Protein AF-A0A7K2Q8Q6-F1 (afdb_monomer_lite)

pLDDT: mean 86.52, std 10.67, range [54.03, 98.12]

Foldseek 3Di:
DCCCQCPPNPVNNVVVVPDDQAQEAEEEPEEFEPDDPDPPHDDHPDDVPDPPDDPPDDDSHQKYKYWYWYQDPVGIDIDIDIDGDCVVDPPVVSVVVVVVVVVVVVVVVVQCPDPPHDFDACVNVVVVPDHPVRRVVCCVVPNGPD

Sequence (146 aa):
GFGLLRHLNSRTGPDLAARGIPQIGFNYLGRFPMGGDAPWDAAPGHDFALDDADEGLPMAHAVEVNAAAHEGPHGLTLSATWTWAGNALPGPWVHDLAREWFTMLRAVVTHAGRPDAGGLTPSDVPLAQVSQADLDTFESQLGALL

Secondary structure (DSSP, 8-state):
--HHHHHT-TTTHHHHHTSPPPSEEEEEEEEEE-S--STTPPPTT---------TTSPPSSSEEEEEEEEEETTEEEEEEEEEE-TTTS-HHHHHHHHHHHHHHHHHHHHHHTSTT-----TTT-TTTT--HHHHHHHHHHH----

Radius of gyration: 21.29 Å; chains: 1; bounding box: 48×52×48 Å

Structure (mmCIF, N/CA/C/O backbone):
data_AF-A0A7K2Q8Q6-F1
#
_entry.id   AF-A0A7K2Q8Q6-F1
#
loop_
_atom_site.group_PDB
_atom_site.id
_atom_site.type_symbol
_atom_site.label_atom_id
_atom_site.label_alt_id
_atom_site.label_comp_id
_atom_site.label_asym_id
_atom_site.label_entity_id
_atom_site.label_seq_id
_atom_site.pdbx_PDB_ins_code
_atom_site.Cartn_x
_atom_site.Cartn_y
_atom_site.Cartn_z
_atom_site.occupancy
_atom_site.B_iso_or_equiv
_atom_site.auth_seq_id
_atom_site.auth_comp_id
_atom_site.auth_asym_id
_atom_site.auth_atom_id
_atom_site.pdbx_PDB_model_num
ATOM 1 N N . GLY A 1 1 ? 12.958 -11.678 2.750 1.00 67.19 1 GLY A N 1
ATOM 2 C CA . GLY A 1 1 ? 12.270 -12.900 2.270 1.00 67.19 1 GLY A CA 1
ATOM 3 C C . GLY A 1 1 ? 12.490 -14.072 3.218 1.00 67.19 1 GLY A C 1
ATOM 4 O O . GLY A 1 1 ? 13.171 -13.907 4.219 1.00 67.19 1 GLY A O 1
ATOM 5 N N . PHE A 1 2 ? 11.943 -15.251 2.907 1.00 81.19 2 PHE A N 1
ATOM 6 C CA . PHE A 1 2 ? 11.992 -16.455 3.762 1.00 81.19 2 PHE A CA 1
ATOM 7 C C . PHE A 1 2 ? 12.848 -17.599 3.172 1.00 81.19 2 PHE A C 1
ATOM 9 O O . PHE A 1 2 ? 12.642 -18.767 3.492 1.00 81.19 2 PHE A O 1
ATOM 16 N N . GLY A 1 3 ? 13.823 -17.279 2.311 1.00 85.62 3 GLY A N 1
ATOM 17 C CA . GLY A 1 3 ? 14.605 -18.264 1.547 1.00 85.62 3 GLY A CA 1
ATOM 18 C C . GLY A 1 3 ? 15.301 -19.325 2.407 1.00 85.62 3 GLY A C 1
ATOM 19 O O . GLY A 1 3 ? 15.203 -20.510 2.108 1.00 85.62 3 GLY A O 1
ATOM 20 N N . LEU A 1 4 ? 15.912 -18.933 3.530 1.00 90.88 4 LEU A N 1
ATOM 21 C CA . LEU A 1 4 ? 16.541 -19.884 4.457 1.00 90.88 4 LEU A CA 1
ATOM 22 C C . LEU A 1 4 ? 15.521 -20.873 5.050 1.00 90.88 4 LEU A C 1
ATOM 24 O O . LEU A 1 4 ? 15.792 -22.069 5.121 1.00 90.88 4 LEU A O 1
ATOM 28 N N . LEU A 1 5 ? 14.325 -20.398 5.414 1.00 93.12 5 LEU A N 1
ATOM 29 C CA . LEU A 1 5 ? 13.246 -21.245 5.938 1.00 93.12 5 LEU A CA 1
ATOM 30 C C . LEU A 1 5 ? 12.629 -22.145 4.860 1.00 93.12 5 LEU A C 1
ATOM 32 O O . LEU A 1 5 ? 12.187 -23.247 5.177 1.00 93.12 5 LEU A O 1
ATOM 36 N N . ARG A 1 6 ? 12.596 -21.697 3.599 1.00 88.50 6 ARG A N 1
ATOM 37 C CA . ARG A 1 6 ? 12.085 -22.490 2.470 1.00 88.50 6 ARG A CA 1
ATOM 38 C C . ARG A 1 6 ? 13.068 -23.569 2.022 1.00 88.50 6 ARG A C 1
ATOM 40 O O . ARG A 1 6 ? 12.640 -24.671 1.705 1.00 88.50 6 ARG A O 1
ATOM 47 N N . HIS A 1 7 ? 14.360 -23.252 1.961 1.00 90.31 7 HIS A N 1
ATOM 48 C CA . HIS A 1 7 ? 15.348 -24.106 1.295 1.00 90.31 7 HIS A CA 1
ATOM 49 C C . HIS A 1 7 ? 16.238 -24.902 2.252 1.00 90.31 7 HIS A C 1
ATOM 51 O O . HIS A 1 7 ? 16.701 -25.971 1.870 1.00 90.31 7 HIS A O 1
ATOM 57 N N . LEU A 1 8 ? 16.480 -24.414 3.475 1.00 94.50 8 LEU A N 1
ATOM 58 C CA . LEU A 1 8 ? 17.459 -25.016 4.394 1.00 94.50 8 LEU A CA 1
ATOM 59 C C . LEU A 1 8 ? 16.849 -25.564 5.690 1.00 94.50 8 LEU A C 1
ATOM 61 O O . LEU A 1 8 ? 17.547 -26.205 6.472 1.00 94.50 8 LEU A O 1
ATOM 65 N N . ASN A 1 9 ? 15.561 -25.332 5.940 1.00 95.75 9 ASN A N 1
ATOM 66 C CA . ASN A 1 9 ? 14.885 -25.831 7.132 1.00 95.75 9 ASN A CA 1
ATOM 67 C C . ASN A 1 9 ? 13.976 -27.011 6.772 1.00 95.75 9 ASN A C 1
ATOM 69 O O . ASN A 1 9 ? 12.962 -26.838 6.104 1.00 95.75 9 ASN A O 1
ATOM 73 N N . SER A 1 10 ? 14.312 -28.210 7.244 1.00 96.00 10 SER A N 1
ATOM 74 C CA . SER A 1 10 ? 13.557 -29.434 6.941 1.00 96.00 10 SER A CA 1
ATOM 75 C C . SER A 1 10 ? 12.131 -29.445 7.501 1.00 96.00 10 SER A C 1
ATOM 77 O O . SER A 1 10 ? 11.281 -30.154 6.971 1.00 96.00 10 SER A O 1
ATOM 79 N N . ARG A 1 11 ? 11.854 -28.658 8.549 1.00 96.62 11 ARG A N 1
ATOM 80 C CA . ARG A 1 11 ? 10.531 -28.571 9.180 1.00 96.62 11 ARG A CA 1
ATOM 81 C C . ARG A 1 11 ? 9.612 -27.599 8.446 1.00 96.62 11 ARG A C 1
ATOM 83 O O . ARG A 1 11 ? 8.454 -27.919 8.238 1.00 96.62 11 ARG A O 1
ATOM 90 N N . THR A 1 12 ? 10.108 -26.420 8.073 1.00 94.62 12 THR A N 1
ATOM 91 C CA . THR A 1 12 ? 9.291 -25.382 7.410 1.00 94.62 12 THR A CA 1
ATOM 92 C C . THR A 1 12 ? 9.360 -25.434 5.887 1.00 94.62 12 THR A C 1
ATOM 94 O O . THR A 1 12 ? 8.494 -24.880 5.214 1.00 94.62 12 THR A O 1
ATOM 97 N N . GLY A 1 13 ? 10.391 -26.073 5.336 1.00 94.44 13 GLY A N 1
ATOM 98 C CA . GLY A 1 13 ? 10.676 -26.116 3.907 1.00 94.44 13 GLY A CA 1
ATOM 99 C C . GLY A 1 13 ? 9.536 -26.687 3.065 1.00 94.44 13 GLY A C 1
ATOM 100 O O . GLY A 1 13 ? 9.114 -25.995 2.142 1.00 94.44 13 GLY A O 1
ATOM 101 N N . PRO A 1 14 ? 8.986 -27.881 3.377 1.00 94.56 14 PRO A N 1
ATOM 102 C CA . PRO A 1 14 ? 7.888 -28.474 2.608 1.00 94.56 14 PRO A CA 1
ATOM 103 C C . PRO A 1 14 ? 6.644 -27.578 2.541 1.00 94.56 14 PRO A C 1
ATOM 105 O O . PRO A 1 14 ? 6.129 -27.317 1.453 1.00 94.56 14 PRO A O 1
ATOM 108 N N . ASP A 1 15 ? 6.215 -27.036 3.682 1.00 93.81 15 ASP A N 1
ATOM 109 C CA . ASP A 1 15 ? 5.031 -26.175 3.765 1.00 93.81 15 ASP A CA 1
ATOM 110 C C . ASP A 1 15 ? 5.219 -24.878 2.983 1.00 93.81 15 ASP A C 1
ATOM 112 O O . ASP A 1 15 ? 4.323 -24.440 2.262 1.00 93.81 15 ASP A O 1
ATOM 116 N N . LEU A 1 16 ? 6.396 -24.258 3.105 1.00 90.25 16 LEU A N 1
ATOM 117 C CA . LEU A 1 16 ? 6.721 -23.044 2.367 1.00 90.25 16 LEU A CA 1
ATOM 118 C C . LEU A 1 16 ? 6.888 -23.331 0.878 1.00 90.25 16 LEU A C 1
ATOM 120 O O . LEU A 1 16 ? 6.481 -22.494 0.080 1.00 90.25 16 LEU A O 1
ATOM 124 N N . ALA A 1 17 ? 7.441 -24.487 0.497 1.00 88.19 17 ALA A N 1
ATOM 125 C CA . ALA A 1 17 ? 7.609 -24.911 -0.890 1.00 88.19 17 ALA A CA 1
ATOM 126 C C . ALA A 1 17 ? 6.271 -25.074 -1.619 1.00 88.19 17 ALA A C 1
ATOM 128 O O . ALA A 1 17 ? 6.171 -24.679 -2.782 1.00 88.19 17 ALA A O 1
ATOM 129 N N . ALA A 1 18 ? 5.257 -25.579 -0.910 1.00 90.25 18 ALA A N 1
ATOM 130 C CA . ALA A 1 18 ? 3.890 -25.726 -1.402 1.00 90.25 18 ALA A CA 1
ATOM 131 C C . ALA A 1 18 ? 3.149 -24.387 -1.586 1.00 90.25 18 ALA A C 1
ATOM 133 O O . ALA A 1 18 ? 2.124 -24.341 -2.267 1.00 90.25 18 ALA A O 1
ATOM 134 N N . ARG A 1 19 ? 3.643 -23.283 -1.006 1.00 87.50 19 ARG A N 1
ATOM 135 C CA . ARG A 1 19 ? 3.086 -21.944 -1.251 1.00 87.50 19 ARG A CA 1
ATOM 136 C C . ARG A 1 19 ? 3.515 -21.435 -2.627 1.00 87.50 19 ARG A C 1
ATOM 138 O O . ARG A 1 19 ? 4.663 -21.625 -3.044 1.00 87.50 19 ARG A O 1
ATOM 145 N N . GLY A 1 20 ? 2.598 -20.730 -3.288 1.00 83.12 20 GLY A N 1
ATOM 146 C CA . GLY A 1 20 ? 2.879 -20.007 -4.525 1.00 83.12 20 GLY A CA 1
ATOM 147 C C . GLY A 1 20 ? 3.989 -18.971 -4.346 1.00 83.12 20 GLY A C 1
ATOM 148 O O . GLY A 1 20 ? 4.217 -18.455 -3.250 1.00 83.12 20 GLY A O 1
ATOM 149 N N . ILE A 1 21 ? 4.687 -18.676 -5.439 1.00 83.00 21 ILE A N 1
ATOM 150 C CA . ILE A 1 21 ? 5.704 -17.625 -5.471 1.00 83.00 21 ILE A CA 1
ATOM 151 C C . ILE A 1 21 ? 4.975 -16.273 -5.516 1.00 83.00 21 ILE A C 1
ATOM 153 O O . ILE A 1 21 ? 4.120 -16.094 -6.389 1.00 83.00 21 ILE A O 1
ATOM 157 N N . PRO A 1 22 ? 5.273 -15.328 -4.605 1.00 87.44 22 PRO A N 1
ATOM 158 C CA . PRO A 1 22 ? 4.666 -14.004 -4.640 1.00 87.44 22 PRO A CA 1
ATOM 159 C C . PRO A 1 22 ? 4.916 -13.322 -5.987 1.00 87.44 22 PRO A C 1
ATOM 161 O O . PRO A 1 22 ? 6.057 -13.198 -6.427 1.00 87.44 22 PRO A O 1
ATOM 164 N N . GLN A 1 23 ? 3.841 -12.884 -6.637 1.00 90.75 23 GLN A N 1
ATOM 165 C CA . GLN A 1 23 ? 3.895 -12.231 -7.950 1.00 90.75 23 GLN A CA 1
ATOM 166 C C . GLN A 1 23 ? 4.165 -10.724 -7.842 1.00 90.75 23 GLN A C 1
ATOM 168 O O . GLN A 1 23 ? 4.587 -10.119 -8.823 1.00 90.75 23 GLN A O 1
ATOM 173 N N . ILE A 1 24 ? 3.924 -10.138 -6.664 1.00 91.75 24 ILE A N 1
ATOM 174 C CA . ILE A 1 24 ? 4.063 -8.706 -6.396 1.00 91.75 24 ILE A CA 1
ATOM 175 C C . ILE A 1 24 ? 5.017 -8.509 -5.218 1.00 91.75 24 ILE A C 1
ATOM 177 O O . ILE A 1 24 ? 4.780 -9.048 -4.133 1.00 91.75 24 ILE A O 1
ATOM 181 N N . GLY A 1 25 ? 6.070 -7.730 -5.436 1.00 92.12 25 GLY A N 1
ATOM 182 C CA . GLY A 1 25 ? 6.893 -7.146 -4.385 1.00 92.12 25 GLY A CA 1
ATOM 183 C C . GLY A 1 25 ? 6.355 -5.763 -4.034 1.00 92.12 25 GLY A C 1
ATOM 184 O O . GLY A 1 25 ? 6.098 -4.961 -4.926 1.00 92.12 25 GLY A O 1
ATOM 185 N N . PHE A 1 26 ? 6.172 -5.478 -2.749 1.00 93.31 26 PHE A N 1
ATOM 186 C CA . PHE A 1 26 ? 5.788 -4.151 -2.274 1.00 93.31 26 PHE A CA 1
ATOM 187 C C . PHE A 1 26 ? 6.748 -3.712 -1.181 1.00 93.31 26 PHE A C 1
ATOM 189 O O . PHE A 1 26 ? 7.038 -4.477 -0.257 1.00 93.31 26 PHE A O 1
ATOM 196 N N . ASN A 1 27 ? 7.203 -2.471 -1.276 1.00 92.44 27 ASN A N 1
ATOM 197 C CA . ASN A 1 27 ? 8.078 -1.861 -0.302 1.00 92.44 27 ASN A CA 1
ATOM 198 C C . ASN A 1 27 ? 7.677 -0.401 -0.085 1.00 92.44 27 ASN A C 1
ATOM 200 O O . ASN A 1 27 ? 7.495 0.350 -1.041 1.00 92.44 27 ASN A O 1
ATOM 204 N N . TYR A 1 28 ? 7.559 0.001 1.177 1.00 92.88 28 TYR A N 1
ATOM 205 C CA . TYR A 1 28 ? 7.375 1.396 1.553 1.00 92.88 28 TYR A CA 1
ATOM 206 C C . TYR A 1 28 ? 8.670 1.894 2.187 1.00 92.88 28 TYR A C 1
ATOM 208 O O . TYR A 1 28 ? 9.023 1.490 3.292 1.00 92.88 28 TYR A O 1
ATOM 216 N N . LEU A 1 29 ? 9.372 2.765 1.466 1.00 89.00 29 LEU A N 1
ATOM 217 C CA . LEU A 1 29 ? 10.689 3.286 1.829 1.00 89.00 29 LEU A CA 1
ATOM 218 C C . LEU A 1 29 ? 10.639 4.238 3.027 1.00 89.00 29 LEU A C 1
ATOM 220 O O . LEU A 1 29 ? 11.660 4.490 3.660 1.00 89.00 29 LEU A O 1
ATOM 224 N N . GLY A 1 30 ? 9.449 4.743 3.356 1.00 88.75 30 GLY A N 1
ATOM 225 C CA . GLY A 1 30 ? 9.233 5.656 4.465 1.00 88.75 30 GLY A CA 1
ATOM 226 C C . GLY A 1 30 ? 8.918 7.072 4.001 1.00 88.75 30 GLY A C 1
ATOM 227 O O . GLY A 1 30 ? 8.262 7.288 2.977 1.00 88.75 30 GLY A O 1
ATOM 228 N N . ARG A 1 31 ? 9.326 8.034 4.828 1.00 89.69 31 ARG A N 1
ATOM 229 C CA . ARG A 1 31 ? 9.014 9.458 4.698 1.00 89.69 31 ARG A CA 1
ATOM 230 C C . ARG A 1 31 ? 10.318 10.230 4.616 1.00 89.69 31 ARG A C 1
ATOM 232 O O . ARG A 1 31 ? 11.185 10.019 5.461 1.00 89.69 31 ARG A O 1
ATOM 239 N N . PHE A 1 32 ? 10.434 11.105 3.628 1.00 83.56 32 PHE A N 1
ATOM 240 C CA . PHE A 1 32 ? 11.658 11.845 3.358 1.00 83.56 32 PHE A CA 1
ATOM 241 C C . PHE A 1 32 ? 11.370 13.338 3.175 1.00 83.56 32 PHE A C 1
ATOM 243 O O . PHE A 1 32 ? 10.407 13.681 2.480 1.00 83.56 32 PHE A O 1
ATOM 250 N N . PRO A 1 33 ? 12.197 14.232 3.742 1.00 80.88 33 PRO A N 1
ATOM 251 C CA . PRO A 1 33 ? 12.143 15.648 3.408 1.00 80.88 33 PRO A CA 1
ATOM 252 C C . PRO A 1 33 ? 12.567 15.868 1.949 1.00 80.88 33 PRO A C 1
ATOM 254 O O . PRO A 1 33 ? 13.493 15.220 1.457 1.00 80.88 33 PRO A O 1
ATOM 257 N N . MET A 1 34 ? 11.895 16.780 1.244 1.00 74.56 34 MET A N 1
ATOM 258 C CA . MET A 1 34 ? 12.321 17.260 -0.074 1.00 74.56 34 MET A CA 1
ATOM 259 C C . MET A 1 34 ? 12.935 18.658 0.017 1.00 74.56 34 MET A C 1
ATOM 261 O O . MET A 1 34 ? 12.403 19.534 0.697 1.00 74.56 34 MET A O 1
ATOM 265 N N . GLY A 1 35 ? 13.986 18.894 -0.775 1.00 67.25 35 GLY A N 1
ATOM 266 C CA . GLY A 1 35 ? 14.498 20.243 -1.044 1.00 67.25 35 GLY A CA 1
ATOM 267 C C . GLY A 1 35 ? 15.312 20.863 0.090 1.00 67.25 35 GLY A C 1
ATOM 268 O O . GLY A 1 35 ? 15.355 22.087 0.198 1.00 67.25 35 GLY A O 1
ATOM 269 N N . GLY A 1 36 ? 15.920 20.036 0.939 1.00 68.12 36 GLY A N 1
ATOM 270 C CA . GLY A 1 36 ? 16.945 20.487 1.871 1.00 68.12 36 GLY A CA 1
ATOM 271 C C . GLY A 1 36 ? 18.325 20.531 1.207 1.00 68.12 36 GLY A C 1
ATOM 272 O O . GLY A 1 36 ? 18.609 19.757 0.295 1.00 68.12 36 GLY A O 1
ATOM 273 N N . ASP A 1 37 ? 19.165 21.458 1.666 1.00 72.12 37 ASP A N 1
ATOM 274 C CA . ASP A 1 37 ? 20.569 21.600 1.249 1.00 72.12 37 ASP A CA 1
ATOM 275 C C . ASP A 1 37 ? 21.534 21.076 2.335 1.00 72.12 37 ASP A C 1
ATOM 277 O O . ASP A 1 37 ? 22.727 21.401 2.341 1.00 72.12 37 ASP A O 1
ATOM 281 N N . ALA A 1 38 ? 21.034 20.310 3.313 1.00 76.81 38 ALA A N 1
ATOM 282 C CA . ALA A 1 38 ? 21.876 19.769 4.366 1.00 76.81 38 ALA A CA 1
ATOM 283 C C . ALA A 1 38 ? 22.716 18.593 3.837 1.00 76.81 38 ALA A C 1
ATOM 285 O O . ALA A 1 38 ? 22.306 17.868 2.925 1.00 76.81 38 ALA A O 1
ATOM 286 N N . PRO A 1 39 ? 23.906 18.349 4.417 1.00 76.56 39 PRO A N 1
ATOM 287 C CA . PRO A 1 39 ? 24.642 17.125 4.143 1.00 76.56 39 PRO A CA 1
ATOM 288 C C . PRO A 1 39 ? 23.739 15.909 4.388 1.00 76.56 39 PRO A C 1
ATOM 290 O O . PRO A 1 39 ? 23.139 15.816 5.458 1.00 76.56 39 PRO A O 1
ATOM 293 N N . TRP A 1 40 ? 23.709 14.981 3.425 1.00 73.88 40 TRP A N 1
ATOM 294 C CA . TRP A 1 40 ? 22.877 13.764 3.415 1.00 73.88 40 TRP A CA 1
ATOM 295 C C . TRP A 1 40 ? 21.393 13.945 3.052 1.00 73.88 40 TRP A C 1
ATOM 297 O O . TRP A 1 40 ? 20.657 12.959 3.095 1.00 73.88 40 TRP A O 1
ATOM 307 N N . ASP A 1 41 ? 20.963 15.140 2.638 1.00 74.88 41 ASP A N 1
ATOM 308 C CA . ASP A 1 41 ? 19.643 15.313 2.023 1.00 74.88 41 ASP A CA 1
ATOM 309 C C . ASP A 1 41 ? 19.580 14.694 0.617 1.00 74.88 41 ASP A C 1
ATOM 311 O O . ASP A 1 41 ? 20.591 14.525 -0.076 1.00 74.88 41 ASP A O 1
ATOM 315 N N . ALA A 1 42 ? 18.364 14.343 0.191 1.00 70.44 42 ALA A N 1
ATOM 316 C CA . ALA A 1 42 ? 18.118 13.843 -1.154 1.00 70.44 42 ALA A CA 1
ATOM 317 C C . ALA A 1 42 ? 18.449 14.920 -2.198 1.00 70.44 42 ALA A C 1
ATOM 319 O O . ALA A 1 42 ? 18.056 16.080 -2.058 1.00 70.44 42 ALA A O 1
ATOM 320 N N . ALA A 1 43 ? 19.142 14.526 -3.270 1.00 69.06 43 ALA A N 1
ATOM 321 C CA . ALA A 1 43 ? 19.506 15.455 -4.332 1.00 69.06 43 ALA A CA 1
ATOM 322 C C . ALA A 1 43 ? 18.252 16.059 -5.002 1.00 69.06 43 ALA A C 1
ATOM 324 O O . ALA A 1 43 ? 17.239 15.367 -5.154 1.00 69.06 43 ALA A O 1
ATOM 325 N N . PRO A 1 44 ? 18.296 17.326 -5.455 1.00 66.19 44 PRO A N 1
ATOM 326 C CA . PRO A 1 44 ? 17.196 17.920 -6.206 1.00 66.19 44 PRO A CA 1
ATOM 327 C C . PRO A 1 44 ? 16.821 17.060 -7.421 1.00 66.19 44 PRO A C 1
ATOM 329 O O . PRO A 1 44 ? 17.667 16.763 -8.261 1.00 66.19 44 PRO A O 1
ATOM 332 N N . GLY A 1 45 ? 15.550 16.658 -7.517 1.00 60.91 45 GLY A N 1
ATOM 333 C CA . GLY A 1 45 ? 15.059 15.788 -8.594 1.00 60.91 45 GLY A CA 1
ATOM 334 C C . GLY A 1 45 ? 15.307 14.289 -8.390 1.00 60.91 45 GLY A C 1
ATOM 335 O O . GLY A 1 45 ? 14.948 13.511 -9.269 1.00 60.91 45 GLY A O 1
ATOM 336 N N . HIS A 1 46 ? 15.873 13.873 -7.253 1.00 64.19 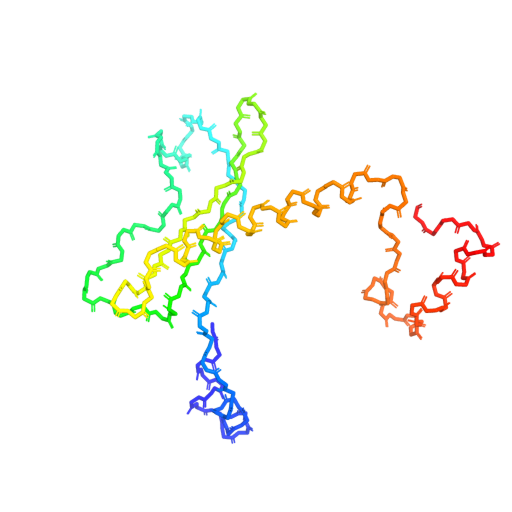46 HIS A N 1
ATOM 337 C CA . HIS A 1 46 ? 15.979 12.463 -6.889 1.00 64.19 46 HIS A CA 1
ATOM 338 C C . HIS A 1 46 ? 14.590 11.904 -6.558 1.00 64.19 46 HIS A C 1
ATOM 340 O O . HIS A 1 46 ? 14.037 12.143 -5.482 1.00 64.19 46 HIS A O 1
ATOM 346 N N . ASP A 1 47 ? 14.024 11.144 -7.488 1.00 59.72 47 ASP A N 1
ATOM 347 C CA . ASP A 1 47 ? 12.913 10.246 -7.201 1.00 59.72 47 ASP A CA 1
ATOM 348 C C . ASP A 1 47 ? 13.520 9.019 -6.513 1.00 59.72 47 ASP A C 1
ATOM 350 O O . ASP A 1 47 ? 14.481 8.460 -7.030 1.00 59.72 47 ASP A O 1
ATOM 354 N N . PHE A 1 48 ? 13.024 8.581 -5.350 1.00 61.75 48 PHE A N 1
ATOM 355 C CA . PHE A 1 48 ? 13.518 7.355 -4.685 1.00 61.75 48 PHE A CA 1
ATOM 356 C C . PHE A 1 48 ? 13.147 6.076 -5.460 1.00 61.75 48 PHE A C 1
ATOM 358 O O . PHE A 1 48 ? 13.017 4.996 -4.876 1.00 61.75 48 PHE A O 1
ATOM 365 N N . ALA A 1 49 ? 12.953 6.194 -6.774 1.00 58.53 49 ALA A N 1
ATOM 366 C CA . ALA A 1 49 ? 13.060 5.091 -7.692 1.00 58.53 49 ALA A CA 1
ATOM 367 C C . ALA A 1 49 ? 14.368 4.360 -7.375 1.00 58.53 49 ALA A C 1
ATOM 369 O O . ALA A 1 49 ? 15.433 4.969 -7.274 1.00 58.53 49 ALA A O 1
ATOM 370 N N . LEU A 1 50 ? 14.264 3.053 -7.141 1.00 56.50 50 LEU A N 1
ATOM 371 C CA . LEU A 1 50 ? 15.448 2.211 -7.117 1.00 56.50 50 LEU A CA 1
ATOM 372 C C . LEU A 1 50 ? 16.136 2.418 -8.468 1.00 56.50 50 LEU A C 1
ATOM 374 O O . LEU A 1 50 ? 15.477 2.238 -9.494 1.00 56.50 50 LEU A O 1
ATOM 378 N N . ASP A 1 51 ? 17.397 2.858 -8.441 1.00 54.03 51 ASP A N 1
ATOM 379 C CA . ASP A 1 51 ? 18.255 2.974 -9.623 1.00 54.03 51 ASP A CA 1
ATOM 380 C C . ASP A 1 51 ? 18.055 1.763 -10.540 1.00 54.03 51 ASP A C 1
ATOM 382 O O . ASP A 1 51 ? 17.864 0.649 -10.037 1.00 54.03 51 ASP A O 1
ATOM 386 N N . ASP A 1 52 ? 18.096 2.003 -11.859 1.00 55.69 52 ASP A N 1
ATOM 387 C CA . ASP A 1 52 ? 17.949 0.990 -12.909 1.00 55.69 52 ASP A CA 1
ATOM 388 C C . ASP A 1 52 ? 18.605 -0.319 -12.467 1.00 55.69 52 ASP A C 1
ATOM 390 O O . ASP A 1 52 ? 19.831 -0.425 -12.337 1.00 55.69 52 ASP A O 1
ATOM 394 N N . ALA A 1 53 ? 17.764 -1.313 -12.173 1.00 59.72 53 ALA A N 1
ATOM 395 C CA . ALA A 1 53 ? 18.248 -2.649 -11.904 1.00 59.72 53 ALA A CA 1
ATOM 396 C C . ALA A 1 53 ? 19.062 -3.076 -13.130 1.00 59.72 53 ALA A C 1
ATOM 398 O O . ALA A 1 53 ? 18.583 -2.947 -14.255 1.00 59.72 53 ALA A O 1
ATOM 399 N N . ASP A 1 54 ? 20.291 -3.549 -12.904 1.00 64.31 54 ASP A N 1
ATOM 400 C CA . ASP A 1 54 ? 21.148 -4.112 -13.951 1.00 64.31 54 ASP A CA 1
ATOM 401 C C . ASP A 1 54 ? 20.303 -5.004 -14.878 1.00 64.31 54 ASP A C 1
ATOM 403 O O . ASP A 1 54 ? 19.601 -5.893 -14.395 1.00 64.31 54 ASP A O 1
ATOM 407 N N . GLU A 1 55 ? 20.350 -4.771 -16.196 1.00 63.94 55 GLU A N 1
ATOM 408 C CA . GLU A 1 55 ? 19.563 -5.524 -17.184 1.00 63.94 55 GLU A CA 1
ATOM 409 C C . GLU A 1 55 ? 19.803 -7.046 -17.096 1.00 63.94 55 GLU A C 1
ATOM 411 O O . GLU A 1 55 ? 18.963 -7.844 -17.521 1.00 63.94 55 GLU A O 1
ATOM 416 N N . GLY A 1 56 ? 20.944 -7.465 -16.534 1.00 68.25 56 GLY A N 1
ATOM 417 C CA . GLY A 1 56 ? 21.275 -8.863 -16.270 1.00 68.25 56 GLY A CA 1
ATOM 418 C C . GLY A 1 56 ? 20.645 -9.456 -15.004 1.00 68.25 56 GLY A C 1
ATOM 419 O O . GLY A 1 56 ? 20.704 -10.677 -14.821 1.00 68.25 56 GLY A O 1
ATOM 420 N N . LEU A 1 57 ? 20.048 -8.646 -14.124 1.00 70.62 57 LEU A N 1
ATOM 421 C CA . LEU A 1 57 ? 19.402 -9.111 -12.899 1.00 70.62 57 LEU A CA 1
ATOM 422 C C . LEU A 1 57 ? 17.941 -9.501 -13.171 1.00 70.62 57 LEU A C 1
ATOM 424 O O . LEU A 1 57 ? 17.116 -8.654 -13.514 1.00 70.62 57 LEU A O 1
ATOM 428 N N . PRO A 1 58 ? 17.569 -10.780 -12.982 1.00 75.56 58 PRO A N 1
ATOM 429 C CA . PRO A 1 58 ? 16.180 -11.183 -13.111 1.00 75.56 58 PRO A CA 1
ATOM 430 C C . PRO A 1 58 ? 15.345 -10.553 -11.993 1.00 75.56 58 PRO A C 1
ATOM 432 O O . PRO A 1 58 ? 15.728 -10.596 -10.821 1.00 75.56 58 PRO A O 1
ATOM 435 N N . MET A 1 59 ? 14.170 -10.033 -12.349 1.00 82.75 59 MET A N 1
ATOM 436 C CA . MET A 1 59 ? 13.213 -9.533 -11.363 1.00 82.75 59 MET A CA 1
ATOM 437 C C . MET A 1 59 ? 12.797 -10.647 -10.396 1.00 82.75 59 MET A C 1
ATOM 439 O O . MET A 1 59 ? 12.511 -11.775 -10.813 1.00 82.75 59 MET A O 1
ATOM 443 N N . ALA A 1 60 ? 12.725 -10.328 -9.102 1.00 83.88 60 ALA A N 1
ATOM 444 C CA . ALA A 1 60 ? 12.300 -11.286 -8.082 1.00 83.88 60 ALA A CA 1
ATOM 445 C C . ALA A 1 60 ? 10.782 -11.526 -8.125 1.00 83.88 60 ALA A C 1
ATOM 447 O O . ALA A 1 60 ? 10.303 -12.603 -7.753 1.00 83.88 60 ALA A O 1
ATOM 448 N N . HIS A 1 61 ? 10.036 -10.525 -8.594 1.00 89.00 61 HIS A N 1
ATOM 449 C CA . HIS A 1 61 ? 8.585 -10.536 -8.737 1.00 89.00 61 HIS A CA 1
ATOM 450 C C . HIS A 1 61 ? 8.171 -10.092 -10.144 1.00 89.00 61 HIS A C 1
ATOM 452 O O . HIS A 1 61 ? 8.924 -9.426 -10.846 1.00 89.00 61 HIS A O 1
ATOM 458 N N . ALA A 1 62 ? 6.958 -10.447 -10.575 1.00 91.88 62 ALA A N 1
ATOM 459 C CA . ALA A 1 62 ? 6.449 -10.009 -11.877 1.00 91.88 62 ALA A CA 1
ATOM 460 C C . ALA A 1 62 ? 6.157 -8.498 -11.890 1.00 91.88 62 ALA A C 1
ATOM 462 O O . ALA A 1 62 ? 6.303 -7.850 -12.927 1.00 91.88 62 ALA A O 1
ATOM 463 N N . VAL A 1 63 ? 5.768 -7.955 -10.733 1.00 93.31 63 VAL A N 1
ATOM 464 C CA . VAL A 1 63 ? 5.606 -6.522 -10.469 1.00 93.31 63 VAL A CA 1
ATOM 465 C C . VAL A 1 63 ? 6.303 -6.182 -9.156 1.00 93.31 63 VAL A C 1
ATOM 467 O O . VAL A 1 63 ? 6.135 -6.886 -8.162 1.00 93.31 63 VAL A O 1
ATOM 470 N N . GLU A 1 64 ? 7.045 -5.086 -9.130 1.00 91.88 64 GLU A N 1
ATOM 471 C CA . GLU A 1 64 ? 7.660 -4.517 -7.936 1.00 91.88 64 GLU A CA 1
ATOM 472 C C . GLU A 1 64 ? 7.179 -3.076 -7.760 1.00 91.88 64 GLU A C 1
ATOM 474 O O . GLU A 1 64 ? 7.199 -2.281 -8.699 1.00 91.88 64 GLU A O 1
ATOM 479 N N . VAL A 1 65 ? 6.713 -2.753 -6.555 1.00 93.19 65 VAL A N 1
ATOM 480 C CA . VAL A 1 65 ? 6.183 -1.438 -6.191 1.00 93.19 65 VAL A CA 1
ATOM 481 C C . VAL A 1 65 ? 7.005 -0.883 -5.041 1.00 93.19 65 VAL A C 1
ATOM 483 O O . VAL A 1 65 ? 6.976 -1.427 -3.936 1.00 93.19 65 VAL A O 1
ATOM 486 N N . ASN A 1 66 ? 7.707 0.217 -5.291 1.00 91.38 66 ASN A N 1
ATOM 487 C CA . ASN A 1 66 ? 8.434 0.958 -4.267 1.00 91.38 66 ASN A CA 1
ATOM 488 C C . ASN A 1 66 ? 7.743 2.296 -4.050 1.00 91.38 66 ASN A C 1
ATOM 490 O O . ASN A 1 66 ? 7.667 3.109 -4.965 1.00 91.38 66 ASN A O 1
ATOM 494 N N . ALA A 1 67 ? 7.210 2.507 -2.852 1.00 93.06 67 ALA A N 1
ATOM 495 C CA . ALA A 1 67 ? 6.490 3.715 -2.487 1.00 93.06 67 ALA A CA 1
ATOM 496 C C . ALA A 1 67 ? 7.284 4.543 -1.474 1.00 93.06 67 ALA A C 1
ATOM 498 O O . ALA A 1 67 ? 7.873 3.997 -0.541 1.00 93.06 67 ALA A O 1
ATOM 499 N N . ALA A 1 68 ? 7.244 5.863 -1.615 1.00 90.62 68 ALA A N 1
ATOM 500 C CA . ALA A 1 68 ? 7.863 6.809 -0.695 1.00 90.62 68 ALA A CA 1
ATOM 501 C C . ALA A 1 68 ? 6.944 8.011 -0.491 1.00 90.62 68 ALA A C 1
ATOM 503 O O . ALA A 1 68 ? 6.240 8.438 -1.406 1.00 90.62 68 ALA A O 1
ATOM 504 N N . ALA A 1 69 ? 6.931 8.558 0.721 1.00 91.19 69 ALA A N 1
ATOM 505 C CA . ALA A 1 69 ? 6.237 9.804 0.999 1.00 91.19 69 ALA A CA 1
ATOM 506 C C . ALA A 1 69 ? 7.249 10.945 1.123 1.00 91.19 69 ALA A C 1
ATOM 508 O O . ALA A 1 69 ? 8.278 10.808 1.780 1.00 91.19 69 ALA A O 1
ATOM 509 N N . HIS A 1 70 ? 6.935 12.068 0.499 1.00 86.88 70 HIS A N 1
ATOM 510 C CA . HIS A 1 70 ? 7.819 13.208 0.353 1.00 86.88 70 HIS A CA 1
ATOM 511 C C . HIS A 1 70 ? 7.215 14.427 1.031 1.00 86.88 70 HIS A C 1
ATOM 513 O O . HIS A 1 70 ? 6.106 14.844 0.689 1.00 86.88 70 HIS A O 1
ATOM 519 N N . GLU A 1 71 ? 7.932 14.996 1.989 1.00 86.69 71 GLU A N 1
ATOM 520 C CA . GLU A 1 71 ? 7.534 16.213 2.688 1.00 86.69 71 GLU A CA 1
ATOM 521 C C . GLU A 1 71 ? 8.031 17.425 1.901 1.00 86.69 71 GLU A C 1
ATOM 523 O O . GLU A 1 71 ? 9.227 17.710 1.872 1.00 86.69 71 GLU A O 1
ATOM 528 N N . GLY A 1 72 ? 7.108 18.116 1.227 1.00 84.19 72 GLY A N 1
ATOM 529 C CA . GLY A 1 72 ? 7.403 19.316 0.449 1.00 84.19 72 GLY A CA 1
ATOM 530 C C . GLY A 1 72 ? 6.640 20.554 0.936 1.00 84.19 72 GLY A C 1
ATOM 531 O O . GLY A 1 72 ? 5.792 20.461 1.827 1.00 84.19 72 GLY A O 1
ATOM 532 N N . PRO A 1 73 ? 6.866 21.724 0.308 1.00 84.44 73 PRO A N 1
ATOM 533 C CA . PRO A 1 73 ? 6.227 22.991 0.691 1.00 84.44 73 PRO A CA 1
ATOM 534 C C . PRO A 1 73 ? 4.690 22.978 0.650 1.00 84.44 73 PRO A C 1
ATOM 536 O O . PRO A 1 73 ? 4.043 23.803 1.289 1.00 84.44 73 PRO A O 1
ATOM 539 N N . HIS A 1 74 ? 4.102 22.052 -0.112 1.00 85.44 74 HIS A N 1
ATOM 540 C CA . HIS A 1 74 ? 2.654 21.893 -0.274 1.00 85.44 74 HIS A CA 1
ATOM 541 C C . HIS A 1 74 ? 2.071 20.734 0.551 1.00 85.44 74 HIS A C 1
ATOM 543 O O . HIS A 1 74 ? 0.896 20.406 0.400 1.00 85.44 74 HIS A O 1
ATOM 549 N N . GLY A 1 75 ? 2.878 20.125 1.425 1.00 88.38 75 GLY A N 1
ATOM 550 C CA . GLY A 1 75 ? 2.498 18.987 2.255 1.00 88.38 75 GLY A CA 1
ATOM 551 C C . GLY A 1 75 ? 3.106 17.663 1.791 1.00 88.38 75 GLY A C 1
ATOM 552 O O . GLY A 1 75 ? 4.030 17.620 0.975 1.00 88.38 75 GLY A O 1
ATOM 553 N N . LEU A 1 76 ? 2.587 16.573 2.360 1.00 89.56 76 LEU A N 1
ATOM 554 C CA . LEU A 1 76 ? 3.065 15.217 2.110 1.00 89.56 76 LEU A CA 1
ATOM 555 C C . LEU A 1 76 ? 2.535 14.691 0.770 1.00 89.56 76 LEU A C 1
ATOM 557 O O . LEU A 1 76 ? 1.325 14.617 0.563 1.00 89.56 76 LEU A O 1
ATOM 561 N N . THR A 1 77 ? 3.437 14.270 -0.112 1.00 90.56 77 THR A N 1
ATOM 562 C CA . THR A 1 77 ? 3.101 13.654 -1.404 1.00 90.56 77 THR A CA 1
ATOM 563 C C . THR A 1 77 ? 3.558 12.201 -1.423 1.00 90.56 77 THR A C 1
ATOM 565 O O . THR A 1 77 ? 4.726 11.922 -1.175 1.00 90.56 77 THR A O 1
ATOM 568 N N . LEU A 1 78 ? 2.657 11.262 -1.722 1.00 91.88 78 LEU A N 1
ATOM 569 C CA . LEU A 1 78 ? 3.008 9.855 -1.930 1.00 91.88 78 LEU A CA 1
ATOM 570 C C . LEU A 1 78 ? 3.405 9.633 -3.396 1.00 91.88 78 LEU A C 1
ATOM 572 O O . LEU A 1 78 ? 2.587 9.861 -4.287 1.00 91.88 78 LEU A O 1
ATOM 576 N N . SER A 1 79 ? 4.624 9.151 -3.623 1.00 90.81 79 SER A N 1
ATOM 577 C CA . SER A 1 79 ? 5.100 8.640 -4.911 1.00 90.81 79 SER A CA 1
ATOM 578 C C . SER A 1 79 ? 5.191 7.114 -4.863 1.00 90.81 79 SER A C 1
ATOM 580 O O . SER A 1 79 ? 5.409 6.530 -3.797 1.00 90.81 79 SER A O 1
ATOM 582 N N . ALA A 1 80 ? 5.007 6.463 -6.010 1.00 92.56 80 ALA A N 1
ATOM 583 C CA . ALA A 1 80 ? 5.234 5.033 -6.153 1.00 92.56 80 ALA A CA 1
ATOM 584 C C . ALA A 1 80 ? 5.796 4.700 -7.533 1.00 92.56 80 ALA A C 1
ATOM 586 O O . ALA A 1 80 ? 5.169 4.990 -8.554 1.00 92.56 80 ALA A O 1
ATOM 587 N N . THR A 1 81 ? 6.934 4.018 -7.536 1.00 91.31 81 THR A N 1
ATOM 588 C CA . THR A 1 81 ? 7.598 3.503 -8.731 1.00 91.31 81 THR A CA 1
ATOM 589 C C . THR A 1 81 ? 7.162 2.066 -8.963 1.00 91.31 81 THR A C 1
ATOM 591 O O . THR A 1 81 ? 7.255 1.226 -8.063 1.00 91.31 81 THR A O 1
ATOM 594 N N . TRP A 1 82 ? 6.674 1.797 -10.174 1.00 92.62 82 TRP A N 1
ATOM 595 C CA . TRP A 1 82 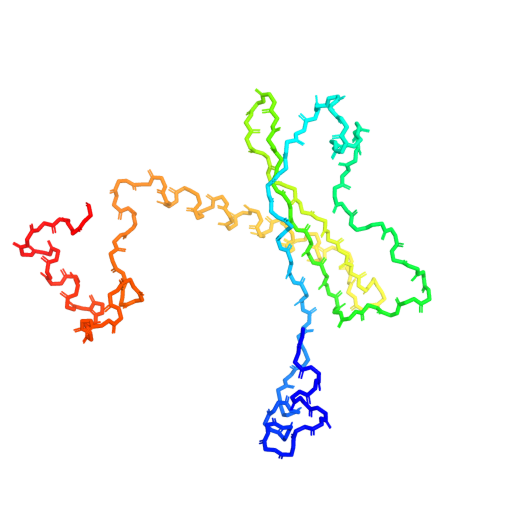? 6.204 0.486 -10.609 1.00 92.62 82 TRP A CA 1
ATOM 596 C C . TRP A 1 82 ? 7.174 -0.075 -11.642 1.00 92.62 82 TRP A C 1
ATOM 598 O O . TRP A 1 82 ? 7.278 0.460 -12.743 1.00 92.62 82 TRP A O 1
ATOM 608 N N . THR A 1 83 ? 7.830 -1.176 -11.299 1.00 90.75 83 THR A N 1
ATOM 609 C CA . THR A 1 83 ? 8.708 -1.931 -12.199 1.00 90.75 83 THR A CA 1
ATOM 610 C C . THR A 1 83 ? 8.034 -3.261 -12.508 1.00 90.75 83 THR A C 1
ATOM 612 O O . THR A 1 83 ? 7.474 -3.892 -11.613 1.00 90.75 83 THR A O 1
ATOM 615 N N . TRP A 1 84 ? 8.038 -3.712 -13.763 1.00 92.38 84 TRP A N 1
ATOM 616 C CA . TRP A 1 84 ? 7.381 -4.971 -14.129 1.00 92.38 84 TRP A CA 1
ATOM 617 C C . TRP A 1 84 ? 8.092 -5.711 -15.258 1.00 92.38 84 TRP A C 1
ATOM 619 O O . TRP A 1 84 ? 8.755 -5.120 -16.111 1.00 92.38 84 TRP A O 1
ATOM 629 N N . ALA A 1 85 ? 7.890 -7.028 -15.295 1.00 91.12 85 ALA A N 1
ATOM 630 C CA . ALA A 1 85 ? 8.423 -7.894 -16.335 1.00 91.12 85 ALA A CA 1
ATOM 631 C C . ALA A 1 85 ? 7.621 -7.718 -17.637 1.00 91.12 85 ALA A C 1
ATOM 633 O O . ALA A 1 85 ? 6.673 -8.461 -17.899 1.00 91.12 85 ALA A O 1
ATOM 634 N N . GLY A 1 86 ? 7.997 -6.742 -18.468 1.00 87.44 86 GLY A N 1
ATOM 635 C CA . GLY A 1 86 ? 7.253 -6.357 -19.679 1.00 87.44 86 GLY A CA 1
ATOM 636 C C . GLY A 1 86 ? 6.999 -7.484 -20.692 1.00 87.44 86 GLY A C 1
ATOM 637 O O . GLY A 1 86 ? 5.984 -7.470 -21.382 1.00 87.44 86 GLY A O 1
ATOM 638 N N . ASN A 1 87 ? 7.865 -8.503 -20.741 1.00 86.81 87 ASN A N 1
ATOM 639 C CA . ASN A 1 87 ? 7.668 -9.685 -21.594 1.00 86.81 87 ASN A CA 1
ATOM 640 C C . ASN A 1 87 ? 6.554 -10.621 -21.092 1.00 86.81 87 ASN A C 1
ATOM 642 O O . ASN A 1 87 ? 6.003 -11.392 -21.874 1.00 86.81 87 ASN A O 1
ATOM 646 N N . ALA A 1 88 ? 6.243 -10.582 -19.796 1.00 87.06 88 ALA A N 1
ATOM 647 C CA . ALA A 1 88 ? 5.228 -11.421 -19.164 1.00 87.06 88 ALA A CA 1
ATOM 648 C C . ALA A 1 88 ? 3.926 -10.656 -18.876 1.00 87.06 88 ALA A C 1
ATOM 650 O O . ALA A 1 88 ? 2.854 -11.260 -18.867 1.00 87.06 88 ALA A O 1
ATOM 651 N N . LEU A 1 89 ? 4.009 -9.341 -18.642 1.00 90.69 89 LEU A N 1
ATOM 652 C CA . LEU A 1 89 ? 2.881 -8.491 -18.271 1.00 90.69 89 LEU A CA 1
ATOM 653 C C . LEU A 1 89 ? 2.745 -7.293 -19.221 1.00 90.69 89 LEU A C 1
ATOM 655 O O . LEU A 1 89 ? 3.647 -6.451 -19.278 1.00 90.69 89 LEU A O 1
ATOM 659 N N . PRO A 1 90 ? 1.606 -7.160 -19.927 1.00 93.81 90 PRO A N 1
ATOM 660 C CA . PRO A 1 90 ? 1.343 -5.996 -20.762 1.00 93.81 90 PRO A CA 1
ATOM 661 C C . PRO A 1 90 ? 1.321 -4.707 -19.936 1.00 93.81 90 PRO A C 1
ATOM 663 O O . PRO A 1 90 ? 0.605 -4.615 -18.938 1.00 93.81 90 PRO A O 1
ATOM 666 N N . GLY A 1 91 ? 2.030 -3.675 -20.403 1.00 94.31 91 GLY A N 1
ATOM 667 C CA . GLY A 1 91 ? 2.067 -2.357 -19.753 1.00 94.31 91 GLY A CA 1
ATOM 668 C C . GLY A 1 91 ? 0.689 -1.782 -19.383 1.00 94.31 91 GLY A C 1
ATOM 669 O O . GLY A 1 91 ? 0.530 -1.331 -18.249 1.00 94.31 91 GLY A O 1
ATOM 670 N N . PRO A 1 92 ? -0.345 -1.849 -20.252 1.00 97.50 92 PRO A N 1
ATOM 671 C CA . PRO A 1 92 ? -1.678 -1.345 -19.916 1.00 97.50 92 PRO A CA 1
ATOM 672 C C . PRO A 1 92 ? -2.267 -1.934 -18.629 1.00 97.50 92 PRO A C 1
ATOM 674 O O . PRO A 1 92 ? -2.905 -1.213 -17.870 1.00 97.50 92 PRO A O 1
ATOM 677 N N . TRP A 1 93 ? -2.007 -3.212 -18.340 1.00 95.56 93 TRP A N 1
ATOM 678 C CA . TRP A 1 93 ? -2.533 -3.862 -17.138 1.00 95.56 93 TRP A CA 1
ATOM 679 C C . TRP A 1 93 ? -1.879 -3.318 -15.868 1.00 95.56 93 TRP A C 1
ATOM 681 O O . TRP A 1 93 ? -2.556 -3.100 -14.866 1.00 95.56 93 TRP A O 1
ATOM 691 N N . VAL A 1 94 ? -0.570 -3.062 -15.912 1.00 95.69 94 VAL A N 1
ATOM 692 C CA . VAL A 1 94 ? 0.165 -2.483 -14.779 1.00 95.69 94 VAL A CA 1
ATOM 693 C C . VAL A 1 94 ? -0.247 -1.027 -14.562 1.00 95.69 94 VAL A C 1
ATOM 695 O O . VAL A 1 94 ? -0.445 -0.612 -13.423 1.00 95.69 94 VAL A O 1
ATOM 698 N N . HIS A 1 95 ? -0.474 -0.267 -15.636 1.00 96.25 95 HIS A N 1
ATOM 699 C CA . HIS A 1 95 ? -1.004 1.095 -15.538 1.00 96.25 95 HIS A CA 1
ATOM 700 C C . HIS A 1 95 ? -2.412 1.14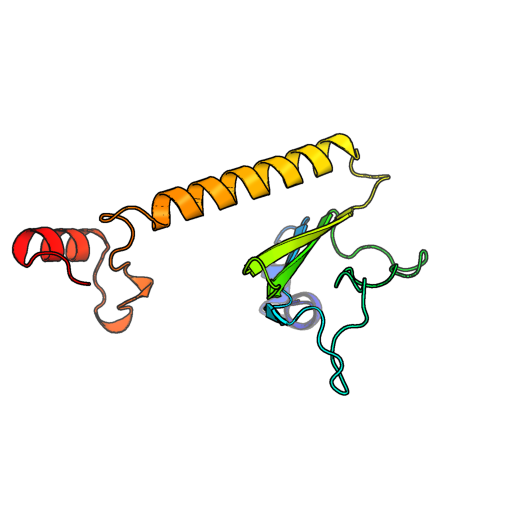3 -14.934 1.00 96.25 95 HIS A C 1
ATOM 702 O O . HIS A 1 95 ? -2.694 2.019 -14.113 1.00 96.25 95 HIS A O 1
ATOM 708 N N . ASP A 1 96 ? -3.292 0.218 -15.319 1.00 97.50 96 ASP A N 1
ATOM 709 C CA . ASP A 1 96 ? -4.628 0.111 -14.735 1.00 97.50 96 ASP A CA 1
ATOM 710 C C . ASP A 1 96 ? -4.549 -0.246 -13.248 1.00 97.50 96 ASP A C 1
ATOM 712 O O . ASP A 1 96 ? -5.183 0.418 -12.428 1.00 97.50 96 ASP A O 1
ATOM 716 N N . LEU A 1 97 ? -3.697 -1.207 -12.877 1.00 95.94 97 LEU A N 1
ATOM 717 C CA . LEU A 1 97 ? -3.458 -1.565 -11.479 1.00 95.94 97 LEU A CA 1
ATOM 718 C C . LEU A 1 97 ? -2.935 -0.378 -10.656 1.00 95.94 97 LEU A C 1
ATOM 720 O O . LEU A 1 97 ? -3.444 -0.120 -9.567 1.00 95.94 97 LEU A O 1
ATOM 724 N N . ALA A 1 98 ? -1.964 0.376 -11.178 1.00 96.50 98 ALA A N 1
ATOM 725 C CA . ALA A 1 98 ? -1.429 1.559 -10.509 1.00 96.50 98 ALA A CA 1
ATOM 726 C C . ALA A 1 98 ? -2.510 2.633 -10.299 1.00 96.50 98 ALA A C 1
ATOM 728 O O . ALA A 1 98 ? -2.602 3.237 -9.226 1.00 96.50 98 ALA A O 1
ATOM 729 N N . ARG A 1 99 ? -3.376 2.846 -11.299 1.00 97.88 99 ARG A N 1
ATOM 730 C CA . ARG A 1 99 ? -4.501 3.785 -11.202 1.00 97.88 99 ARG A CA 1
ATOM 731 C C . ARG A 1 99 ? -5.502 3.353 -10.135 1.00 97.88 99 ARG A C 1
ATOM 733 O O . ARG A 1 99 ? -5.889 4.179 -9.305 1.00 97.88 99 ARG A O 1
ATOM 740 N N . GLU A 1 100 ? -5.901 2.084 -10.148 1.00 98.06 100 GLU A N 1
ATOM 741 C CA . GLU A 1 100 ? -6.852 1.535 -9.179 1.00 98.06 100 GLU A CA 1
ATOM 742 C C . GLU A 1 100 ? -6.292 1.541 -7.759 1.00 98.06 100 GLU A C 1
ATOM 744 O O . GLU A 1 100 ? -7.006 1.877 -6.815 1.00 98.06 100 GLU A O 1
ATOM 749 N N . TRP A 1 101 ? -4.994 1.280 -7.597 1.00 97.31 101 TRP A N 1
ATOM 750 C CA . TRP A 1 101 ? -4.327 1.386 -6.304 1.00 97.31 101 TRP A CA 1
ATOM 751 C C . TRP A 1 101 ? -4.467 2.792 -5.710 1.00 97.31 101 TRP A C 1
ATOM 753 O O . TRP A 1 101 ? -4.931 2.940 -4.579 1.00 97.31 101 TRP A O 1
ATOM 763 N N . PHE A 1 102 ? -4.188 3.842 -6.488 1.00 96.69 102 PHE A N 1
ATOM 764 C CA . PHE A 1 102 ? -4.400 5.217 -6.028 1.00 96.69 102 PHE A CA 1
ATOM 765 C C . PHE A 1 102 ? -5.881 5.564 -5.811 1.00 96.69 102 PHE A C 1
ATOM 767 O O . PHE A 1 102 ? -6.198 6.357 -4.923 1.00 96.69 102 PHE A O 1
ATOM 774 N N . THR A 1 103 ? -6.802 4.992 -6.591 1.00 98.12 103 THR A N 1
ATOM 775 C CA . THR A 1 103 ? -8.248 5.151 -6.360 1.00 98.12 103 THR A CA 1
ATOM 776 C C . THR A 1 103 ? -8.658 4.562 -5.018 1.00 98.12 103 THR A C 1
ATOM 778 O O . THR A 1 103 ? -9.338 5.235 -4.242 1.00 98.12 103 THR A O 1
ATOM 781 N N . MET A 1 104 ? -8.180 3.362 -4.698 1.00 97.81 104 MET A N 1
ATOM 782 C CA . MET A 1 104 ? -8.447 2.718 -3.419 1.00 97.81 104 MET A CA 1
ATOM 783 C C . MET A 1 104 ? -7.805 3.473 -2.253 1.00 97.81 104 MET A C 1
ATOM 785 O O . MET A 1 104 ? -8.467 3.689 -1.243 1.00 97.81 104 MET A O 1
ATOM 789 N N . LEU A 1 105 ? -6.568 3.961 -2.396 1.00 96.50 105 LEU A N 1
ATOM 790 C CA . LEU A 1 105 ? -5.931 4.795 -1.370 1.00 96.50 105 LEU A CA 1
ATOM 791 C C . LEU A 1 105 ? -6.737 6.066 -1.081 1.00 96.50 105 LEU A C 1
ATOM 793 O O . LEU A 1 105 ? -6.954 6.401 0.081 1.00 96.50 105 LEU A O 1
ATOM 797 N N . ARG A 1 106 ? -7.239 6.749 -2.117 1.00 96.25 106 ARG A N 1
ATOM 798 C CA . ARG A 1 106 ? -8.134 7.901 -1.933 1.00 96.25 106 ARG A CA 1
ATOM 799 C C . ARG A 1 106 ? -9.414 7.512 -1.204 1.00 96.25 106 ARG A C 1
ATOM 801 O O . ARG A 1 106 ? -9.820 8.234 -0.303 1.00 96.25 106 ARG A O 1
ATOM 808 N N . ALA A 1 107 ? -10.019 6.374 -1.547 1.00 96.69 107 ALA A N 1
ATOM 809 C CA . ALA A 1 107 ? -11.210 5.883 -0.860 1.00 96.69 107 ALA A CA 1
ATOM 810 C C . ALA A 1 107 ? -10.941 5.593 0.627 1.00 96.69 107 ALA A C 1
ATOM 812 O O . ALA A 1 107 ? -11.750 5.971 1.472 1.00 96.69 107 ALA A O 1
ATOM 813 N N . VAL A 1 108 ? -9.786 5.002 0.957 1.00 94.94 108 VAL A N 1
ATOM 814 C CA . VAL A 1 108 ? -9.347 4.785 2.346 1.00 94.94 108 VAL A CA 1
ATOM 815 C C . VAL A 1 108 ? -9.166 6.115 3.076 1.00 94.94 108 VAL A C 1
ATOM 817 O O . VAL A 1 108 ? -9.670 6.260 4.182 1.00 94.94 108 VAL A O 1
ATOM 820 N N . VAL A 1 109 ? -8.519 7.108 2.458 1.00 94.38 109 VAL A N 1
ATOM 821 C CA . VAL A 1 109 ? -8.357 8.451 3.046 1.00 94.38 109 VAL A CA 1
ATOM 822 C C . VAL A 1 109 ? -9.711 9.127 3.272 1.00 94.38 109 VAL A C 1
ATOM 824 O O . VAL A 1 109 ? -9.945 9.689 4.339 1.00 94.38 109 VAL A O 1
ATOM 827 N N . THR A 1 110 ? -10.628 9.051 2.303 1.00 95.50 110 THR A N 1
ATOM 828 C CA . THR A 1 110 ? -11.990 9.579 2.454 1.00 95.50 110 THR A CA 1
ATOM 829 C C . THR A 1 110 ? -12.736 8.886 3.586 1.00 95.50 110 THR A C 1
ATOM 831 O O . THR A 1 110 ? -13.396 9.563 4.368 1.00 95.50 110 THR A O 1
ATOM 834 N N . HIS A 1 111 ? -12.630 7.559 3.690 1.00 92.25 111 HIS A N 1
ATOM 835 C CA . HIS A 1 111 ? -13.233 6.813 4.785 1.00 92.25 111 HIS A CA 1
ATOM 836 C C . HIS A 1 111 ? -12.638 7.244 6.127 1.00 92.25 111 HIS A C 1
ATOM 838 O O . HIS A 1 111 ? -13.393 7.673 6.985 1.00 92.25 111 HIS A O 1
ATOM 844 N N . ALA A 1 112 ? -11.310 7.238 6.269 1.00 92.12 112 ALA A N 1
ATOM 845 C CA . ALA A 1 112 ? -10.603 7.612 7.496 1.00 92.12 112 ALA A CA 1
ATOM 846 C C . ALA A 1 112 ? -10.858 9.059 7.954 1.00 92.12 112 ALA A C 1
ATOM 848 O O . ALA A 1 112 ? -10.694 9.366 9.128 1.00 92.12 112 ALA A O 1
ATOM 849 N N . GLY A 1 113 ? -11.256 9.954 7.046 1.00 92.19 113 GLY A N 1
ATOM 850 C CA . GLY A 1 113 ? -11.644 11.324 7.384 1.00 92.19 113 GLY A CA 1
ATOM 851 C C . GLY A 1 113 ? -13.065 11.467 7.943 1.00 92.19 113 GLY A C 1
ATOM 852 O O . GLY A 1 113 ? -13.458 12.579 8.297 1.00 92.19 113 GLY A O 1
ATOM 853 N N . ARG A 1 114 ? -13.866 10.394 7.990 1.00 92.56 114 ARG A N 1
ATOM 854 C CA . ARG A 1 114 ? -15.222 10.456 8.545 1.00 92.56 114 ARG A CA 1
ATOM 855 C C . ARG A 1 114 ? -15.185 10.442 10.081 1.00 92.56 114 ARG A C 1
ATOM 857 O O . ARG A 1 114 ? -14.364 9.731 10.648 1.00 92.56 114 ARG A O 1
ATOM 864 N N . PRO A 1 115 ? -16.104 11.147 10.766 1.00 85.12 115 PRO A N 1
ATOM 865 C CA . PRO A 1 115 ? -16.166 11.144 12.232 1.00 85.12 115 PRO A CA 1
ATOM 866 C C . PRO A 1 115 ? -16.447 9.768 12.849 1.00 85.12 115 PRO A C 1
ATOM 868 O O . PRO A 1 115 ? -16.132 9.552 14.011 1.00 85.12 115 PRO A O 1
ATOM 871 N N . ASP A 1 116 ? -17.074 8.870 12.085 1.00 83.50 116 ASP A N 1
ATOM 872 C CA . ASP A 1 116 ? -17.409 7.499 12.475 1.00 83.50 116 ASP A CA 1
ATOM 873 C C . ASP A 1 116 ? -16.382 6.465 11.985 1.00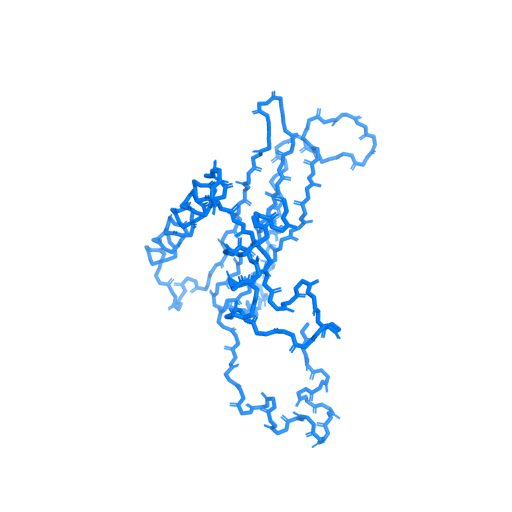 83.50 116 ASP A C 1
ATOM 875 O O . ASP A 1 116 ? -16.618 5.266 12.107 1.00 83.50 116 ASP A O 1
ATOM 879 N N . ALA A 1 117 ? -15.271 6.900 11.385 1.00 85.19 117 ALA A N 1
ATOM 880 C CA . ALA A 1 117 ? -14.221 5.993 10.949 1.00 85.19 117 ALA A CA 1
ATOM 881 C C . ALA A 1 117 ? -13.214 5.717 12.065 1.00 85.19 117 ALA A C 1
ATOM 883 O O . ALA A 1 117 ? -12.803 6.617 12.795 1.00 85.19 117 ALA A O 1
ATOM 884 N N . GLY A 1 118 ? -12.779 4.461 12.148 1.00 80.81 118 GLY A N 1
ATOM 885 C CA . GLY A 1 118 ? -11.957 3.958 13.244 1.00 80.81 118 GLY A CA 1
ATOM 886 C C . GLY A 1 118 ? -12.764 3.033 14.149 1.00 80.81 118 GLY A C 1
ATOM 887 O O . GLY A 1 118 ? -13.698 2.383 13.686 1.00 80.81 118 GLY A O 1
ATOM 888 N N . GLY A 1 119 ? -12.371 2.960 15.417 1.00 86.38 119 GLY A N 1
ATOM 889 C CA . GLY A 1 119 ? -12.888 1.990 16.381 1.00 86.38 119 GLY A CA 1
ATOM 890 C C . GLY A 1 119 ? -11.848 0.927 16.710 1.00 86.38 119 GLY A C 1
ATOM 891 O O . GLY A 1 119 ? -10.902 0.694 15.950 1.00 86.38 119 GLY A O 1
ATOM 892 N N . LEU A 1 120 ? -12.000 0.309 17.878 1.00 90.25 120 LEU A N 1
ATOM 893 C CA . LEU A 1 120 ? -11.124 -0.787 18.264 1.00 90.25 120 LEU A CA 1
ATOM 894 C C . LEU A 1 120 ? -11.445 -2.019 17.421 1.00 90.25 120 LEU A C 1
ATOM 896 O O . LEU A 1 120 ? -12.600 -2.405 17.230 1.00 90.25 120 LEU A O 1
ATOM 900 N N . THR A 1 121 ? -10.391 -2.684 16.980 1.00 92.25 121 THR A N 1
ATOM 901 C CA . THR A 1 121 ? -10.445 -4.053 16.488 1.00 92.25 121 THR A CA 1
ATOM 902 C C . THR A 1 121 ? -9.891 -4.992 17.563 1.00 92.25 121 THR A C 1
ATOM 904 O O . THR A 1 121 ? -9.128 -4.564 18.436 1.00 92.25 121 THR A O 1
ATOM 907 N N . PRO A 1 122 ? -10.176 -6.304 17.507 1.00 93.94 122 PRO A N 1
ATOM 908 C CA . PRO A 1 122 ? -9.548 -7.277 18.404 1.00 93.94 122 PRO A CA 1
ATOM 909 C C . PRO A 1 122 ? -8.013 -7.211 18.416 1.00 93.94 122 PRO A C 1
ATOM 911 O O . PRO A 1 122 ? -7.384 -7.549 19.418 1.00 93.94 122 PRO A O 1
ATOM 914 N N . SER A 1 123 ? -7.406 -6.752 17.316 1.00 92.56 123 SER A N 1
ATOM 915 C CA . SER A 1 123 ? -5.955 -6.582 17.193 1.00 92.56 123 SER A CA 1
ATOM 916 C C . SER A 1 123 ? -5.399 -5.464 18.079 1.00 92.56 123 SER A C 1
ATOM 918 O O . SER A 1 123 ? -4.219 -5.511 18.420 1.00 92.56 123 SER A O 1
ATOM 920 N N . ASP A 1 124 ? -6.225 -4.494 18.475 1.00 91.75 124 ASP A N 1
ATOM 921 C CA . ASP A 1 124 ? -5.834 -3.370 19.336 1.00 91.75 124 ASP A CA 1
ATOM 922 C C . ASP A 1 124 ? -5.853 -3.747 20.828 1.00 91.75 124 ASP A C 1
ATOM 924 O O . ASP A 1 124 ? -5.167 -3.135 21.647 1.00 91.75 124 ASP A O 1
ATOM 928 N N . VAL A 1 125 ? -6.592 -4.803 21.189 1.00 92.00 125 VAL A N 1
ATOM 929 C CA . VAL A 1 125 ? -6.742 -5.308 22.565 1.00 92.00 125 VAL A CA 1
ATOM 930 C C . VAL A 1 125 ? -6.482 -6.821 22.659 1.00 92.00 125 VAL A C 1
ATOM 932 O O . VAL A 1 125 ? -7.289 -7.572 23.216 1.00 92.00 125 VAL A O 1
ATOM 935 N N . PRO A 1 126 ? -5.323 -7.313 22.181 1.00 91.12 126 PRO A N 1
ATOM 936 C CA . PRO A 1 126 ? -5.079 -8.748 22.012 1.00 91.12 126 PRO A CA 1
ATOM 937 C C . PRO A 1 126 ? -5.090 -9.526 23.337 1.00 91.12 126 PRO A C 1
ATOM 939 O O . PRO A 1 126 ? -5.327 -10.732 23.356 1.00 91.12 126 PRO A O 1
ATOM 942 N N . LEU A 1 127 ? -4.848 -8.838 24.458 1.00 92.38 127 LEU A N 1
ATOM 943 C CA . LEU A 1 127 ? -4.849 -9.424 25.799 1.00 92.38 127 LEU A CA 1
ATOM 944 C C . LEU A 1 127 ? -6.252 -9.573 26.397 1.00 92.38 127 LEU A C 1
ATOM 946 O O . LEU A 1 127 ? -6.429 -10.367 27.316 1.00 92.38 127 LEU A O 1
ATOM 950 N N . ALA A 1 128 ? -7.238 -8.827 25.894 1.00 89.44 128 ALA A N 1
ATOM 951 C CA . ALA A 1 128 ? -8.599 -8.853 26.421 1.00 89.44 128 ALA A CA 1
ATOM 952 C C . ALA A 1 128 ? -9.411 -10.054 25.903 1.00 89.44 128 ALA A C 1
ATOM 954 O O . ALA A 1 128 ? -10.456 -10.358 26.466 1.00 89.44 128 ALA A O 1
ATOM 955 N N . GLN A 1 129 ? -8.930 -10.745 24.858 1.00 90.75 129 GLN A N 1
ATOM 956 C CA . GLN A 1 129 ? -9.630 -11.856 24.192 1.00 90.75 129 GLN A CA 1
ATOM 957 C C . GLN A 1 129 ? -11.082 -11.525 23.810 1.00 90.75 129 GLN A C 1
ATOM 959 O O . GLN A 1 129 ? -11.962 -12.380 23.869 1.00 90.75 129 GLN A O 1
ATOM 964 N N . VAL A 1 130 ? -11.324 -10.276 23.419 1.00 94.50 130 VAL A N 1
ATOM 965 C CA . VAL A 1 130 ? -12.640 -9.790 23.002 1.00 94.50 130 VAL A CA 1
ATOM 966 C C . VAL A 1 130 ? -12.802 -9.931 21.496 1.00 94.50 130 VAL A C 1
ATOM 968 O O . VAL A 1 130 ? -11.863 -9.720 20.724 1.00 94.50 130 VAL A O 1
ATOM 971 N N . SER A 1 131 ? -13.999 -10.319 21.073 1.00 94.56 131 SER A N 1
ATOM 972 C CA . SER A 1 131 ? -14.370 -10.346 19.663 1.00 94.56 131 SER A CA 1
ATOM 973 C C . SER A 1 131 ? -14.753 -8.948 19.172 1.0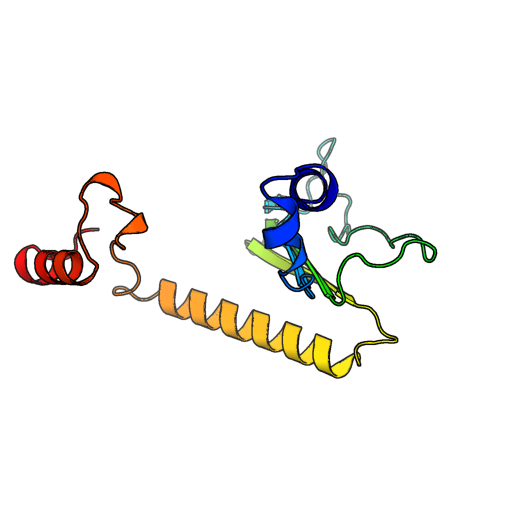0 94.56 131 SER A C 1
ATOM 975 O O . SER A 1 131 ? -14.997 -8.041 19.967 1.00 94.56 131 SER A O 1
ATOM 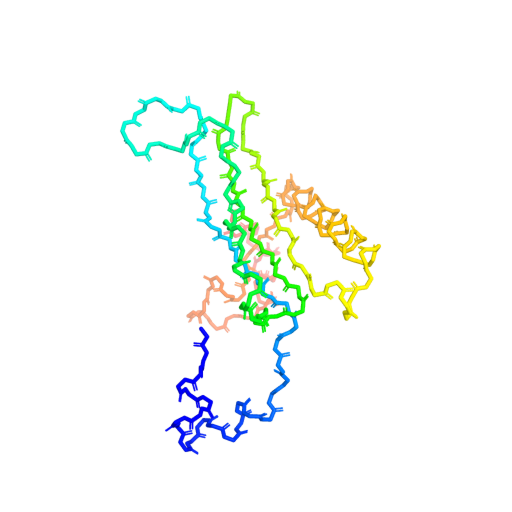977 N N . GLN A 1 132 ? -14.861 -8.776 17.850 1.00 94.75 132 GLN A N 1
ATOM 978 C CA . GLN A 1 132 ? -15.399 -7.534 17.287 1.00 94.75 132 GLN A CA 1
ATOM 979 C C . GLN A 1 132 ? -16.825 -7.269 17.800 1.00 94.75 132 GLN A C 1
ATOM 981 O O . GLN A 1 132 ? -17.137 -6.149 18.167 1.00 94.75 132 GLN A O 1
ATOM 986 N N . ALA A 1 133 ? -17.657 -8.307 17.942 1.00 95.38 133 ALA A N 1
ATOM 987 C CA . ALA A 1 133 ? -19.022 -8.158 18.448 1.00 95.38 133 ALA A CA 1
ATOM 988 C C . ALA A 1 133 ? -19.077 -7.676 19.911 1.00 95.38 133 ALA A C 1
ATOM 990 O O . ALA A 1 133 ? -20.002 -6.954 20.288 1.00 95.38 133 ALA A O 1
ATOM 991 N N . ASP A 1 134 ? -18.094 -8.055 20.735 1.00 94.25 134 ASP A N 1
ATOM 992 C CA . ASP A 1 134 ? -17.985 -7.562 22.112 1.00 94.25 134 ASP A CA 1
ATOM 993 C C . ASP A 1 134 ? -17.608 -6.078 22.123 1.00 94.25 134 ASP A C 1
ATOM 995 O O . ASP A 1 134 ? -18.231 -5.297 22.839 1.00 94.25 134 ASP A O 1
ATOM 999 N N . LEU A 1 135 ? -16.640 -5.678 21.288 1.00 93.44 135 LEU A N 1
ATOM 1000 C CA . LEU A 1 135 ? -16.238 -4.278 21.117 1.00 93.44 135 LEU A CA 1
ATOM 1001 C C . LEU A 1 135 ? -17.411 -3.412 20.644 1.00 93.44 135 LEU A C 1
ATOM 1003 O O . LEU A 1 135 ? -17.705 -2.399 21.274 1.00 93.44 135 LEU A O 1
ATOM 1007 N N . ASP A 1 136 ? -18.143 -3.869 19.629 1.00 91.69 136 ASP A N 1
ATOM 1008 C CA . ASP A 1 136 ? -19.331 -3.184 19.113 1.00 91.69 136 ASP A CA 1
ATOM 1009 C C . ASP A 1 136 ? -20.422 -3.069 20.203 1.00 91.69 136 ASP A C 1
ATOM 1011 O O . ASP A 1 136 ? -21.100 -2.045 20.341 1.00 91.69 136 ASP A O 1
ATOM 1015 N N . THR A 1 137 ? -20.582 -4.111 21.032 1.00 93.38 137 THR A N 1
ATOM 1016 C CA . THR A 1 137 ? -21.515 -4.096 22.170 1.00 93.38 137 THR A CA 1
ATOM 1017 C C . THR A 1 137 ? -21.089 -3.072 23.218 1.00 93.38 137 THR A C 1
ATOM 1019 O O . THR A 1 137 ? -21.932 -2.314 23.705 1.00 93.38 137 THR A O 1
ATOM 1022 N N . PHE A 1 138 ? -19.802 -3.011 23.558 1.00 92.38 138 PHE A N 1
ATOM 1023 C CA . PHE A 1 138 ? -19.277 -2.033 24.506 1.00 92.38 138 PHE A CA 1
ATOM 1024 C C . PHE A 1 138 ? -19.449 -0.604 23.996 1.00 92.38 138 PHE A C 1
ATOM 1026 O O . PHE A 1 138 ? -19.927 0.235 24.757 1.00 92.38 138 PHE A O 1
ATOM 1033 N N . GLU A 1 139 ? -19.172 -0.342 22.718 1.00 90.38 139 GLU A N 1
ATOM 1034 C CA . GLU A 1 139 ? -19.406 0.971 22.106 1.00 90.38 139 GLU A CA 1
ATOM 1035 C C . GLU A 1 139 ? -20.884 1.379 22.171 1.00 90.38 139 GLU A C 1
ATOM 1037 O O . GLU A 1 139 ? -21.211 2.519 22.507 1.00 90.38 139 GLU A O 1
ATOM 1042 N N . SER A 1 140 ? -21.804 0.434 21.945 1.00 88.88 140 SER A N 1
ATOM 1043 C CA . SER A 1 140 ? -23.246 0.703 22.040 1.00 88.88 140 SER A CA 1
ATOM 1044 C C . SER A 1 140 ? -23.722 1.047 23.460 1.00 88.88 140 SER A C 1
ATOM 1046 O O . SER A 1 140 ? -24.699 1.780 23.621 1.00 88.88 140 SER A O 1
ATOM 1048 N N . GLN A 1 141 ? -23.052 0.518 24.491 1.00 92.25 141 GLN A N 1
ATOM 1049 C CA . GLN A 1 141 ? -23.439 0.687 25.896 1.00 92.25 141 GLN A CA 1
ATOM 1050 C C . GLN A 1 141 ? -22.731 1.861 26.576 1.00 92.25 141 GLN A C 1
ATOM 1052 O O . GLN A 1 141 ? -23.317 2.511 27.442 1.00 92.25 141 GLN A O 1
ATOM 1057 N N . LEU A 1 142 ? -21.471 2.105 26.217 1.00 89.06 142 LEU A N 1
ATOM 1058 C CA . LEU A 1 142 ? -20.576 3.038 26.904 1.00 89.06 142 LEU A CA 1
ATOM 1059 C C . LEU A 1 142 ? -20.260 4.289 26.069 1.00 89.06 142 LEU A C 1
ATOM 1061 O O . LEU A 1 142 ? -19.698 5.240 26.608 1.00 89.06 142 LEU A O 1
ATOM 1065 N N . GLY A 1 143 ? -20.663 4.322 24.795 1.00 84.00 143 GLY A N 1
ATOM 1066 C CA . GLY A 1 143 ? -20.234 5.331 23.827 1.00 84.00 143 GLY A CA 1
ATOM 1067 C C . GLY A 1 143 ? -18.917 4.943 23.149 1.00 84.00 143 GLY A C 1
ATOM 1068 O O . GLY A 1 143 ? -18.378 3.868 23.401 1.00 84.00 143 GLY A O 1
ATOM 1069 N N . ALA A 1 144 ? -18.404 5.816 22.277 1.00 80.56 144 ALA A N 1
ATOM 1070 C CA . ALA A 1 144 ? -17.153 5.566 21.561 1.00 80.56 144 ALA A CA 1
ATOM 1071 C C . ALA A 1 144 ? -16.013 5.240 22.541 1.00 80.56 144 ALA A C 1
ATOM 1073 O O . ALA A 1 144 ? -15.808 5.951 23.527 1.00 80.56 144 ALA A O 1
ATOM 1074 N N . LEU A 1 145 ? -15.284 4.154 22.272 1.00 75.00 145 LEU A N 1
ATOM 1075 C CA . LEU A 1 145 ? -14.159 3.709 23.103 1.00 75.00 145 LEU A CA 1
ATOM 1076 C C . LEU A 1 145 ? -12.847 4.458 22.783 1.00 75.00 145 LEU A C 1
ATOM 1078 O O . LEU A 1 145 ? -11.822 4.177 23.410 1.00 75.00 145 LEU A O 1
ATOM 1082 N N . LEU A 1 146 ? -12.891 5.401 21.831 1.00 69.00 146 LEU A N 1
ATOM 1083 C CA . LEU A 1 146 ? -11.810 6.278 21.369 1.00 69.00 146 LEU A CA 1
ATOM 1084 C C . LEU A 1 146 ? -12.286 7.733 21.272 1.00 69.00 146 LEU A C 1
ATOM 1086 O O . LEU A 1 146 ? -13.430 7.949 20.812 1.00 69.00 146 LEU A O 1
#